Protein AF-A0A7J3J473-F1 (afdb_monomer)

Mean predicted aligned error: 2.6 Å

Secondary structure (DSSP, 8-state):
-HHHHHHHHHHHHHHHHHHHHHHHHHHS---HHHHHHHHHHHHHHHHHHHHHH-GGGHHHHHHHHHHHHHHHHHHHHTTSS-TTHHHH-

Nearest PDB structures (foldseek):
  5d56-assembly2_F  TM=5.146E-01  e=7.497E+00  Escherichia coli K-12
  4brb-assembly2_F  TM=5.093E-01  e=8.915E+00  Escherichia coli K-12

Sequence (89 aa):
MQLLIEAAKTFVSLLFLLYASWSDYKTREVSNNVWVLFAPPAFALTFVELFLFDFSALPLFGLCFGLTAAFAIILFYAGGFGGADAKAL

Solvent-accessible surface area (backbone atoms only — not comparable to full-atom values): 4983 Å² total; per-residue (Å²): 110,67,68,58,52,52,50,47,48,54,50,54,52,49,54,54,49,52,49,41,53,50,36,30,73,74,70,74,48,59,65,69,65,58,53,66,65,47,48,59,61,53,50,51,53,50,48,54,45,28,73,75,74,38,58,85,47,49,65,57,51,53,52,53,51,51,52,43,52,52,49,24,51,50,34,35,76,71,67,76,35,53,84,55,58,34,68,73,97

pLDDT: mean 96.5, std 2.21, range [83.19, 98.5]

Foldseek 3Di:
DLVVLVVVLVVLLVVLVVVQVVCCVPVVDGDPVSLVVSVVSNVVSVVVNCVPPNVVCVVVVVVVVVVLLVVLVCCPVVVNDDPSRSSSD

Structure (mmCIF, N/CA/C/O backbone):
data_AF-A0A7J3J473-F1
#
_entry.id   AF-A0A7J3J473-F1
#
loop_
_atom_site.group_PDB
_atom_site.id
_atom_site.type_symbol
_atom_site.label_atom_id
_atom_site.label_alt_id
_atom_site.label_comp_id
_atom_site.label_asym_id
_atom_site.label_entity_id
_atom_site.label_seq_id
_atom_site.pdbx_PDB_ins_code
_atom_site.Cartn_x
_atom_site.Cartn_y
_atom_site.Cartn_z
_atom_site.occupancy
_atom_site.B_iso_or_equiv
_atom_site.auth_seq_id
_atom_site.auth_comp_id
_atom_site.auth_asym_id
_atom_site.auth_atom_id
_atom_site.pdbx_PDB_model_num
ATOM 1 N N . MET A 1 1 ? 3.404 2.839 -21.815 1.00 83.19 1 MET A N 1
ATOM 2 C CA . MET A 1 1 ? 3.126 1.601 -21.054 1.00 83.19 1 MET A CA 1
ATOM 3 C C . MET A 1 1 ? 3.305 1.835 -19.560 1.00 83.19 1 MET A C 1
ATOM 5 O O . MET A 1 1 ? 2.339 1.651 -18.841 1.00 83.19 1 MET A O 1
ATOM 9 N N . GLN A 1 2 ? 4.462 2.337 -19.114 1.00 91.56 2 GLN A N 1
ATOM 10 C CA . GLN A 1 2 ? 4.714 2.696 -17.709 1.00 91.56 2 GLN A CA 1
ATOM 11 C C . GLN A 1 2 ? 3.634 3.611 -17.094 1.00 91.56 2 GLN A C 1
ATOM 13 O O . GLN A 1 2 ? 2.998 3.216 -16.126 1.00 91.56 2 GLN A O 1
ATOM 18 N N . LEU A 1 3 ? 3.300 4.737 -17.745 1.00 95.56 3 LEU A N 1
ATOM 19 C CA . LEU A 1 3 ? 2.226 5.647 -17.298 1.00 95.56 3 LEU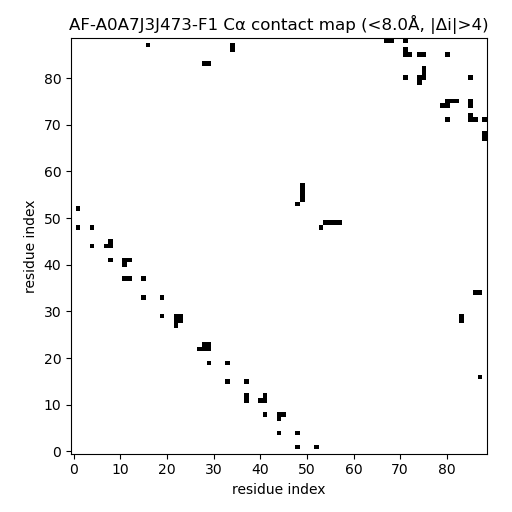 A CA 1
ATOM 20 C C . LEU A 1 3 ? 0.870 4.950 -17.073 1.00 95.56 3 LEU A C 1
ATOM 22 O O . LEU A 1 3 ? 0.109 5.330 -16.191 1.00 95.56 3 LEU A O 1
ATOM 26 N N . LEU A 1 4 ? 0.543 3.938 -17.881 1.00 97.06 4 LEU A N 1
ATOM 27 C CA . LEU A 1 4 ? -0.730 3.225 -17.762 1.00 97.06 4 LEU A CA 1
ATOM 28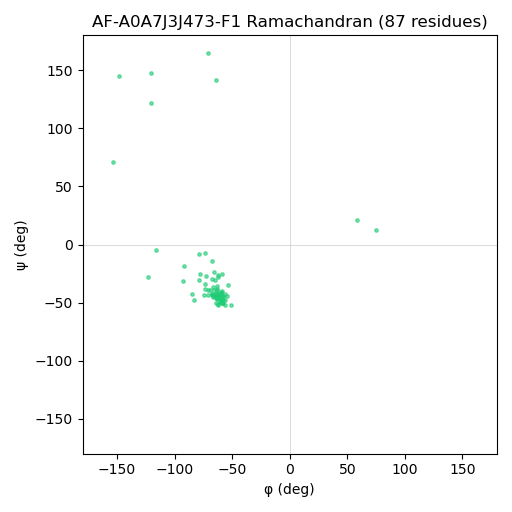 C C . LEU A 1 4 ? -0.741 2.310 -16.530 1.00 97.06 4 LEU A C 1
ATOM 30 O O . LEU A 1 4 ? -1.776 2.178 -15.885 1.00 97.06 4 LEU A O 1
ATOM 34 N N . ILE A 1 5 ? 0.407 1.724 -16.179 1.00 96.38 5 ILE A N 1
ATOM 35 C CA . ILE A 1 5 ? 0.570 0.929 -14.956 1.00 96.38 5 ILE A CA 1
ATOM 36 C C . ILE A 1 5 ? 0.535 1.840 -13.728 1.00 96.38 5 ILE A C 1
ATOM 38 O O . ILE A 1 5 ? -0.178 1.533 -12.777 1.00 96.38 5 ILE A O 1
ATOM 42 N N . GLU A 1 6 ? 1.218 2.986 -13.770 1.00 95.94 6 GLU A N 1
ATOM 43 C CA . GLU A 1 6 ? 1.157 3.997 -12.707 1.00 95.94 6 GLU A CA 1
ATOM 44 C C . GLU A 1 6 ? -0.284 4.472 -12.477 1.00 95.94 6 GLU A C 1
ATOM 46 O O . GLU A 1 6 ? -0.788 4.407 -11.355 1.00 95.94 6 GLU A O 1
ATOM 51 N N . ALA A 1 7 ? -0.993 4.848 -13.547 1.00 97.88 7 ALA A N 1
ATOM 52 C CA . ALA A 1 7 ? -2.395 5.247 -13.469 1.00 97.88 7 ALA A CA 1
ATOM 53 C C . ALA A 1 7 ? -3.286 4.125 -12.912 1.00 97.88 7 ALA A C 1
ATOM 55 O O . ALA A 1 7 ? -4.162 4.392 -12.090 1.00 97.88 7 ALA A O 1
ATOM 56 N N . ALA A 1 8 ? -3.052 2.870 -13.311 1.00 97.94 8 ALA A N 1
ATOM 57 C CA . ALA A 1 8 ? -3.784 1.720 -12.788 1.00 97.94 8 ALA A CA 1
ATOM 58 C C . ALA A 1 8 ? -3.533 1.515 -11.286 1.00 97.94 8 ALA A C 1
ATOM 60 O O . ALA A 1 8 ? -4.489 1.311 -10.541 1.00 97.94 8 ALA A O 1
ATOM 61 N N . LYS A 1 9 ? -2.281 1.629 -10.820 1.00 97.19 9 LYS A N 1
ATOM 62 C CA . LYS A 1 9 ? -1.934 1.558 -9.390 1.00 97.19 9 LYS A CA 1
ATOM 63 C C . LYS A 1 9 ? -2.656 2.644 -8.603 1.00 97.19 9 LYS A C 1
ATOM 65 O O . LYS A 1 9 ? -3.328 2.338 -7.623 1.00 97.19 9 LYS A O 1
ATOM 70 N N . THR A 1 10 ? -2.570 3.896 -9.056 1.00 97.62 10 THR A N 1
ATOM 71 C CA . THR A 1 10 ? -3.245 5.025 -8.405 1.00 97.62 10 THR A CA 1
ATOM 72 C C . THR A 1 10 ? -4.756 4.825 -8.371 1.00 97.62 10 THR A C 1
ATOM 74 O O . THR A 1 10 ? -5.375 5.031 -7.332 1.00 97.62 10 THR A O 1
ATOM 77 N N . PHE A 1 11 ? -5.355 4.382 -9.477 1.00 98.19 11 PHE A N 1
ATOM 78 C CA . PHE A 1 11 ? -6.792 4.147 -9.562 1.00 98.19 11 PHE A CA 1
ATOM 79 C C . PHE A 1 11 ? -7.257 3.028 -8.623 1.00 98.19 11 PHE A C 1
ATOM 81 O O . PHE A 1 11 ? -8.222 3.216 -7.884 1.00 98.19 11 PHE A O 1
ATOM 88 N N . VAL A 1 12 ? -6.552 1.891 -8.599 1.00 98.00 12 VAL A N 1
ATOM 89 C CA . VAL A 1 12 ? -6.860 0.777 -7.690 1.00 98.00 12 VAL A CA 1
ATOM 90 C C . VAL A 1 12 ? -6.739 1.236 -6.238 1.00 98.00 12 VAL A C 1
ATOM 92 O O . VAL A 1 12 ? -7.686 1.059 -5.476 1.00 98.00 12 VAL A O 1
ATOM 95 N N . SER A 1 13 ? -5.644 1.898 -5.858 1.00 97.88 13 SER A N 1
ATOM 96 C CA . SER A 1 13 ? -5.481 2.429 -4.498 1.00 97.88 13 SER A CA 1
ATOM 97 C C . SER A 1 13 ? -6.594 3.407 -4.122 1.00 97.88 13 SER A C 1
ATOM 99 O O . SER A 1 13 ? -7.170 3.288 -3.045 1.00 97.88 13 SER A O 1
ATOM 101 N N . LEU A 1 14 ? -6.963 4.330 -5.016 1.00 98.25 14 LEU A N 1
ATOM 102 C CA . LEU A 1 14 ? -8.051 5.279 -4.771 1.00 98.25 14 LEU A CA 1
ATOM 103 C C . LEU A 1 14 ? -9.395 4.582 -4.548 1.00 98.25 14 LEU A C 1
ATOM 105 O O . LEU A 1 14 ? -10.117 4.965 -3.634 1.00 98.25 14 LEU A O 1
ATOM 109 N N . LEU A 1 15 ? -9.733 3.557 -5.333 1.00 98.12 15 LEU A N 1
ATOM 110 C CA . LEU A 1 15 ? -10.984 2.814 -5.152 1.00 98.12 15 LEU A CA 1
ATOM 111 C C . LEU A 1 15 ? -11.072 2.170 -3.765 1.00 98.12 15 LEU A C 1
ATOM 113 O O . LEU A 1 15 ? -12.086 2.318 -3.080 1.00 98.12 15 LEU A O 1
ATOM 117 N N . PHE A 1 16 ? -10.013 1.478 -3.341 1.00 98.06 16 PHE A N 1
ATOM 118 C CA . PHE A 1 16 ? -9.990 0.808 -2.042 1.00 98.06 16 PHE A CA 1
ATOM 119 C C . PHE A 1 16 ? -9.956 1.805 -0.881 1.00 98.06 16 PHE A C 1
ATOM 121 O O . PHE A 1 16 ? -10.667 1.599 0.100 1.00 98.06 16 PHE A O 1
ATOM 128 N N . LEU A 1 17 ? -9.210 2.908 -1.003 1.00 97.69 17 LEU A N 1
ATOM 129 C CA . LEU A 1 17 ? -9.171 3.955 0.019 1.00 97.69 17 LEU A CA 1
ATOM 130 C C . LEU A 1 17 ? -10.507 4.695 0.132 1.00 97.69 17 LEU A C 1
ATOM 132 O O . LEU A 1 17 ? -10.989 4.887 1.241 1.00 97.69 17 LEU A O 1
ATOM 136 N N . LEU A 1 18 ? -11.158 5.040 -0.984 1.00 98.25 18 LEU A N 1
ATOM 137 C CA . LEU A 1 18 ? -12.490 5.656 -0.962 1.00 98.25 18 LEU A CA 1
ATOM 138 C C . LEU A 1 18 ? -13.521 4.730 -0.313 1.00 98.25 18 LEU A C 1
ATOM 140 O O . LEU A 1 18 ? -14.317 5.181 0.512 1.00 98.25 18 LEU A O 1
ATOM 144 N N . TYR A 1 19 ? -13.492 3.438 -0.651 1.00 98.12 19 TYR A N 1
ATOM 145 C CA . TYR A 1 19 ? -14.360 2.452 -0.014 1.00 98.12 19 TYR A CA 1
ATOM 146 C C . TYR A 1 19 ? -14.067 2.324 1.486 1.00 98.12 19 TYR A C 1
ATOM 148 O O . TYR A 1 19 ? -14.999 2.332 2.287 1.00 98.12 19 TYR A O 1
ATOM 156 N N . ALA A 1 20 ? -12.793 2.237 1.878 1.00 97.44 20 ALA A N 1
ATOM 157 C CA . ALA A 1 20 ? -12.388 2.150 3.277 1.00 97.44 20 ALA A CA 1
ATOM 158 C C . ALA A 1 20 ? -12.833 3.389 4.066 1.00 97.44 20 ALA A C 1
ATOM 160 O O . ALA A 1 20 ? -13.445 3.239 5.117 1.00 97.44 20 ALA A O 1
ATOM 161 N N . SER A 1 21 ? -12.622 4.597 3.534 1.00 96.94 21 SER A N 1
ATOM 162 C CA . SER A 1 21 ? -13.081 5.843 4.156 1.00 96.94 21 SER A CA 1
ATOM 163 C C . SER A 1 21 ? -14.603 5.919 4.255 1.00 96.94 21 SER A C 1
ATOM 165 O O . SER A 1 21 ? -15.132 6.379 5.263 1.00 96.94 21 SER A O 1
ATOM 167 N N . TRP A 1 22 ? -15.330 5.459 3.234 1.00 98.06 22 TRP A N 1
ATOM 168 C CA . TRP A 1 22 ? -16.791 5.413 3.277 1.00 98.06 22 TRP A CA 1
ATOM 169 C C . TRP A 1 22 ? -17.311 4.400 4.307 1.00 98.06 22 TRP A C 1
ATOM 171 O O . TRP A 1 22 ? -18.227 4.721 5.068 1.00 98.06 22 TRP A O 1
ATOM 181 N N . SER A 1 23 ? -16.713 3.205 4.359 1.00 97.06 23 SER A N 1
ATOM 182 C CA . SER A 1 23 ? -17.006 2.177 5.366 1.00 97.06 23 SER A CA 1
ATOM 183 C C . SER A 1 23 ? -16.745 2.722 6.765 1.00 97.06 23 SER A C 1
ATOM 185 O O . SER A 1 23 ? -17.637 2.688 7.605 1.00 97.06 23 SER A O 1
ATOM 187 N N . ASP A 1 24 ? -15.575 3.318 6.996 1.00 96.31 24 ASP A N 1
ATOM 188 C CA . ASP A 1 24 ? -15.228 3.916 8.282 1.00 96.31 24 ASP A CA 1
ATOM 189 C C . ASP A 1 24 ? -16.202 5.037 8.673 1.00 96.31 24 ASP A C 1
ATOM 191 O O . ASP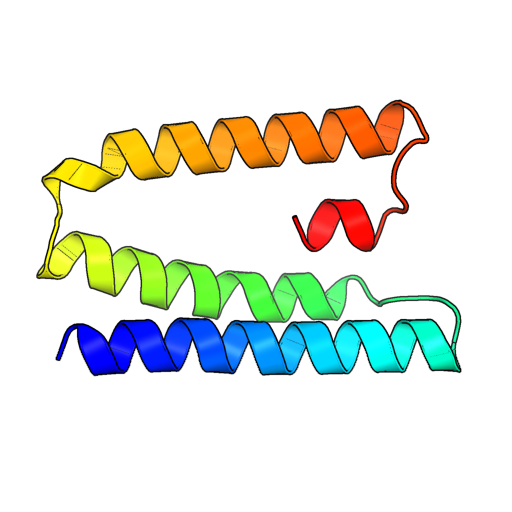 A 1 24 ? -16.753 5.037 9.770 1.00 96.31 24 ASP A O 1
ATOM 195 N N . TYR A 1 25 ? -16.546 5.935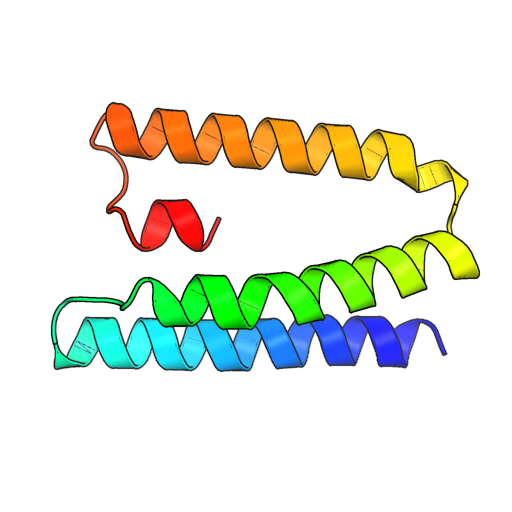 7.748 1.00 96.25 25 TYR A N 1
ATOM 196 C CA . TYR A 1 25 ? -17.538 6.978 8.009 1.00 96.25 25 TYR A CA 1
ATOM 197 C C . TYR A 1 25 ? -18.909 6.404 8.406 1.00 96.25 25 TYR A C 1
ATOM 199 O O . TYR A 1 25 ? -19.576 6.941 9.297 1.00 96.25 25 TYR A O 1
ATOM 207 N N . LYS A 1 26 ? -19.345 5.316 7.755 1.00 96.69 26 LYS A N 1
ATOM 208 C CA . LYS A 1 26 ? -20.688 4.752 7.932 1.00 96.69 26 LYS A CA 1
ATOM 209 C C . LYS A 1 26 ? -20.806 3.803 9.124 1.00 96.69 26 LYS A C 1
ATOM 211 O O . LYS A 1 26 ? -21.821 3.856 9.818 1.00 96.69 26 LYS A O 1
ATOM 216 N N . THR A 1 27 ? -19.824 2.930 9.331 1.00 95.75 27 THR A N 1
ATOM 217 C CA . THR A 1 27 ? -19.856 1.848 10.330 1.00 95.75 27 THR A CA 1
ATOM 218 C C . THR A 1 27 ? -18.804 2.000 11.422 1.00 95.75 27 THR A C 1
ATOM 220 O O . THR A 1 27 ? -18.835 1.219 12.365 1.00 95.75 27 THR A O 1
ATOM 223 N N . ARG A 1 28 ? -17.909 2.999 11.331 1.00 93.81 28 ARG A N 1
ATOM 224 C CA . ARG A 1 28 ? -16.744 3.193 12.223 1.00 93.81 28 ARG A CA 1
ATOM 225 C C . ARG A 1 28 ? -15.783 2.006 12.247 1.00 9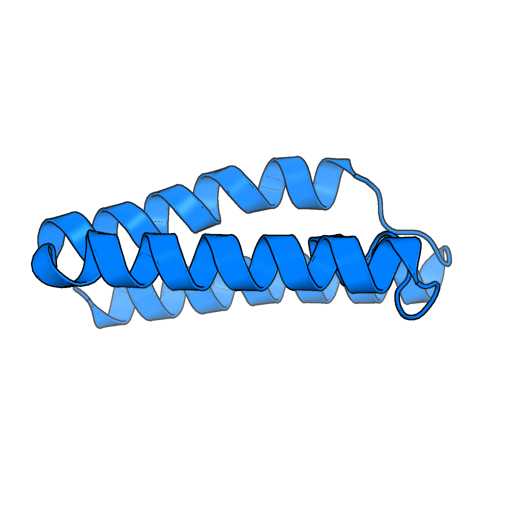3.81 28 ARG A C 1
ATOM 227 O O . ARG A 1 28 ? -15.036 1.830 13.204 1.00 93.81 28 ARG A O 1
ATOM 234 N N . GLU A 1 29 ? -15.831 1.182 11.203 1.00 93.06 29 GLU A N 1
ATOM 235 C CA . GLU A 1 29 ? -15.026 -0.025 11.063 1.00 93.06 29 GLU A CA 1
ATOM 236 C C . GLU A 1 29 ? -14.709 -0.281 9.585 1.00 93.06 29 GLU A C 1
ATOM 238 O O . GLU A 1 29 ? -15.542 -0.059 8.700 1.00 93.06 29 GLU A O 1
ATOM 243 N N . VAL A 1 30 ? -13.516 -0.817 9.319 1.00 96.94 30 VAL A N 1
ATOM 244 C CA . VAL A 1 30 ? -13.095 -1.275 7.989 1.00 96.94 30 VAL A CA 1
ATOM 245 C C . VAL A 1 30 ? -12.749 -2.758 8.065 1.00 96.94 30 VAL A C 1
ATOM 247 O O . VAL A 1 30 ? -11.869 -3.169 8.821 1.00 96.94 30 VAL A O 1
ATOM 250 N N . SER A 1 31 ? -13.435 -3.576 7.263 1.00 96.62 31 SER A N 1
ATOM 251 C CA . SER A 1 31 ? -13.217 -5.026 7.237 1.00 96.62 31 SER A CA 1
ATOM 252 C C . SER A 1 31 ? -11.809 -5.389 6.758 1.00 96.62 31 SER A C 1
ATOM 254 O O . SER A 1 31 ? -11.311 -4.839 5.775 1.00 96.62 31 SER A O 1
ATOM 256 N N . ASN A 1 32 ? -11.204 -6.410 7.375 1.00 96.81 32 ASN A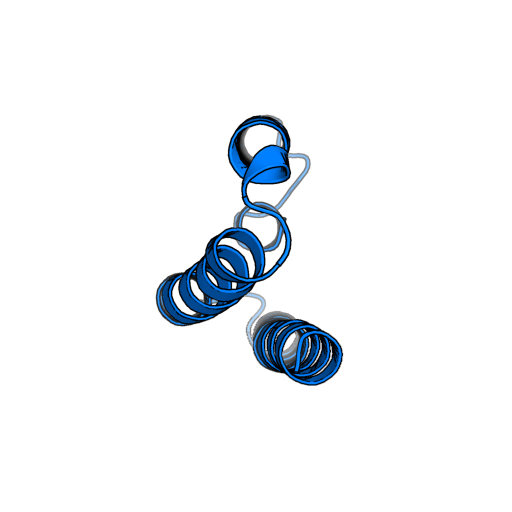 N 1
ATOM 257 C CA . ASN A 1 32 ? -9.918 -6.954 6.930 1.00 96.81 32 ASN A CA 1
ATOM 258 C C . ASN A 1 32 ? -9.944 -7.470 5.485 1.00 96.81 32 ASN A C 1
ATOM 260 O O . ASN A 1 32 ? -8.914 -7.463 4.814 1.00 96.81 32 ASN A O 1
ATOM 264 N N . ASN A 1 33 ? -11.121 -7.859 4.990 1.00 97.12 33 ASN A N 1
ATOM 265 C CA . ASN A 1 33 ? -11.286 -8.334 3.621 1.00 97.12 33 ASN A CA 1
ATOM 266 C C . ASN A 1 33 ? -10.934 -7.257 2.586 1.00 97.12 33 ASN A C 1
ATOM 268 O O . ASN A 1 33 ? -10.473 -7.603 1.504 1.00 97.12 33 ASN A O 1
ATOM 272 N N . VAL A 1 34 ? -11.089 -5.969 2.918 1.00 97.44 34 VAL A N 1
ATOM 273 C CA . VAL A 1 34 ? -10.703 -4.852 2.037 1.00 97.44 34 VAL A CA 1
ATOM 274 C C . VAL A 1 34 ? -9.212 -4.922 1.722 1.00 97.44 34 VAL A C 1
ATOM 276 O O . VAL A 1 34 ? -8.824 -4.908 0.558 1.00 97.44 34 VAL A O 1
ATOM 279 N N . TRP A 1 35 ? -8.383 -5.090 2.751 1.00 97.06 35 TRP A N 1
ATOM 280 C CA . TRP A 1 35 ? -6.926 -5.150 2.624 1.00 97.06 35 TRP A CA 1
ATOM 281 C C . TRP A 1 35 ? -6.457 -6.444 1.955 1.00 97.06 35 TRP A C 1
ATOM 283 O O . TRP A 1 35 ? -5.566 -6.413 1.110 1.00 97.06 35 TRP A O 1
ATOM 293 N N . VAL A 1 36 ? -7.099 -7.575 2.275 1.00 97.25 36 VAL A N 1
ATOM 294 C CA . VAL A 1 36 ? -6.805 -8.874 1.643 1.00 97.25 36 VAL A CA 1
ATOM 295 C C . VAL A 1 36 ? -7.115 -8.849 0.144 1.00 97.25 36 VAL A C 1
ATOM 297 O O . VAL A 1 36 ? -6.380 -9.448 -0.635 1.00 97.25 36 VAL A O 1
ATOM 300 N N . LEU A 1 37 ? -8.169 -8.143 -0.273 1.00 97.50 37 LEU A N 1
ATOM 301 C CA . LEU A 1 37 ? -8.516 -7.974 -1.687 1.00 97.50 37 LEU A CA 1
ATOM 302 C C . LEU A 1 37 ? -7.654 -6.913 -2.386 1.00 97.50 37 LEU A C 1
ATOM 304 O O . LEU A 1 37 ? -7.388 -7.044 -3.578 1.00 97.50 37 LEU A O 1
ATOM 308 N N . PHE A 1 38 ? -7.205 -5.886 -1.661 1.00 97.44 38 PHE A N 1
ATOM 309 C CA . PHE A 1 38 ? -6.367 -4.808 -2.191 1.00 97.44 38 PHE A CA 1
ATOM 310 C C . PHE A 1 38 ? -4.915 -5.234 -2.444 1.00 97.44 38 PHE A C 1
ATOM 312 O O . PHE A 1 38 ? -4.339 -4.887 -3.476 1.00 97.44 38 PHE A O 1
ATOM 319 N N . ALA A 1 39 ? -4.315 -5.984 -1.517 1.00 96.12 39 ALA A N 1
ATOM 320 C CA . ALA A 1 39 ? -2.891 -6.301 -1.568 1.00 96.12 39 ALA A CA 1
ATOM 321 C C . ALA A 1 39 ? -2.472 -7.039 -2.861 1.00 96.12 39 ALA A C 1
ATOM 323 O O . ALA A 1 39 ? -1.528 -6.576 -3.506 1.00 96.12 39 ALA A O 1
ATOM 324 N N . PRO A 1 40 ? -3.147 -8.118 -3.316 1.00 97.62 40 PRO A N 1
ATOM 325 C CA . PRO A 1 40 ? -2.735 -8.841 -4.520 1.00 97.62 40 PRO A CA 1
ATOM 326 C C . PRO A 1 40 ? -2.625 -7.974 -5.790 1.00 97.62 40 PRO A C 1
ATOM 328 O O . PRO A 1 40 ? -1.557 -8.002 -6.407 1.00 97.62 40 PRO A O 1
ATOM 331 N N . PRO A 1 41 ? -3.639 -7.179 -6.201 1.00 97.56 41 PRO A N 1
ATOM 332 C CA . PRO A 1 41 ? -3.508 -6.332 -7.385 1.00 97.56 41 PRO A CA 1
ATOM 333 C C . PRO A 1 41 ? -2.477 -5.210 -7.204 1.00 97.56 41 PRO A C 1
ATOM 335 O O . PRO A 1 41 ? -1.749 -4.915 -8.151 1.00 97.56 41 PRO A O 1
AT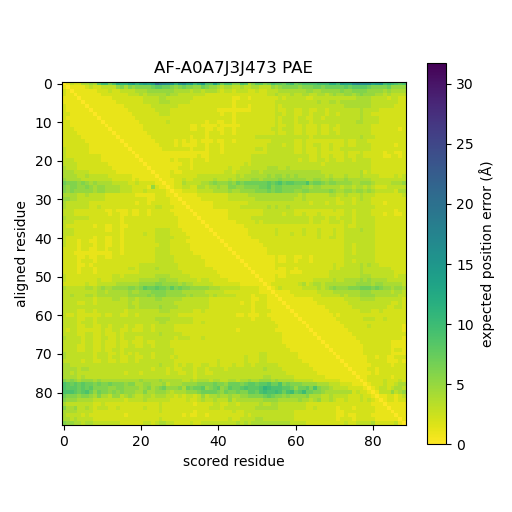OM 338 N N . ALA A 1 42 ? -2.356 -4.618 -6.009 1.00 96.75 42 ALA A N 1
ATOM 339 C CA . ALA A 1 42 ? -1.357 -3.581 -5.744 1.00 96.75 42 ALA A CA 1
ATOM 340 C C . ALA A 1 42 ? 0.081 -4.114 -5.894 1.00 96.75 42 ALA A C 1
ATOM 342 O O . ALA A 1 42 ? 0.910 -3.496 -6.573 1.00 96.75 42 ALA A O 1
ATOM 343 N N . PHE A 1 43 ? 0.368 -5.292 -5.328 1.00 97.19 43 PHE A N 1
ATOM 344 C CA . PHE A 1 43 ? 1.665 -5.951 -5.486 1.00 97.19 43 PHE A CA 1
ATOM 345 C C . PHE A 1 43 ? 1.908 -6.400 -6.921 1.00 97.19 43 PHE A C 1
ATOM 347 O O . PHE A 1 43 ? 2.987 -6.148 -7.447 1.00 97.19 43 PHE A O 1
ATOM 354 N N . ALA A 1 44 ? 0.923 -7.023 -7.572 1.00 98.00 44 ALA A N 1
ATOM 355 C CA . ALA A 1 44 ? 1.071 -7.489 -8.947 1.00 98.00 44 ALA A CA 1
ATOM 356 C C . ALA A 1 44 ? 1.440 -6.337 -9.891 1.00 98.00 44 ALA A C 1
ATOM 358 O O . ALA A 1 44 ? 2.412 -6.448 -10.632 1.00 98.00 44 ALA A O 1
ATOM 359 N N . LEU A 1 45 ? 0.729 -5.206 -9.818 1.00 97.81 45 LEU A N 1
ATOM 360 C CA . LEU A 1 45 ? 1.032 -4.032 -10.639 1.00 97.81 45 LEU A CA 1
ATOM 361 C C . LEU A 1 45 ? 2.411 -3.440 -10.321 1.00 97.81 45 LEU A C 1
ATOM 363 O O . LEU A 1 45 ? 3.153 -3.104 -11.239 1.00 97.81 45 LEU A O 1
ATOM 367 N N . THR A 1 46 ? 2.774 -3.353 -9.038 1.00 97.31 46 THR A N 1
ATOM 368 C CA . THR A 1 46 ? 4.082 -2.826 -8.618 1.00 97.31 46 THR A CA 1
ATOM 369 C C . THR A 1 46 ? 5.230 -3.710 -9.098 1.00 97.31 46 THR A C 1
ATOM 371 O O . THR A 1 46 ? 6.217 -3.210 -9.627 1.00 97.31 46 THR A O 1
ATOM 374 N N . PHE A 1 47 ? 5.100 -5.030 -8.975 1.00 97.69 47 PHE A N 1
ATOM 375 C CA . PHE A 1 47 ? 6.112 -5.954 -9.468 1.00 97.69 47 PHE A CA 1
ATOM 376 C C . PHE A 1 47 ? 6.200 -5.938 -10.990 1.00 97.69 47 PHE A C 1
ATOM 378 O O . PHE A 1 47 ? 7.304 -5.890 -11.519 1.00 97.69 47 PHE A O 1
ATOM 385 N N . VAL A 1 48 ? 5.069 -5.920 -11.703 1.00 97.62 48 VAL A N 1
ATOM 386 C CA . VAL A 1 48 ? 5.063 -5.790 -13.170 1.00 97.62 48 VAL A CA 1
ATOM 387 C C . VAL A 1 48 ? 5.804 -4.527 -13.609 1.00 97.62 48 VAL A C 1
ATOM 389 O O . VAL A 1 48 ? 6.598 -4.587 -14.542 1.00 97.62 48 VAL A O 1
ATOM 392 N N . GLU A 1 49 ? 5.599 -3.402 -12.924 1.00 96.69 49 GLU A N 1
ATOM 393 C CA . GLU A 1 49 ? 6.329 -2.165 -13.199 1.00 96.69 49 GLU A CA 1
ATOM 394 C C . GLU A 1 49 ? 7.840 -2.320 -12.974 1.00 96.69 49 GLU A C 1
ATOM 396 O O . GLU A 1 49 ? 8.627 -2.036 -13.876 1.00 96.69 49 GLU A O 1
ATOM 401 N N . LEU A 1 50 ? 8.249 -2.835 -11.810 1.00 97.19 50 LEU A N 1
ATOM 402 C CA . LEU A 1 50 ? 9.662 -3.006 -11.462 1.00 97.19 50 LEU A CA 1
ATOM 403 C C . LEU A 1 50 ? 10.367 -3.989 -12.405 1.00 97.19 50 LEU A C 1
ATOM 405 O O . LEU A 1 50 ? 11.432 -3.682 -12.926 1.00 97.19 50 LEU A O 1
ATOM 409 N N . PHE A 1 51 ? 9.777 -5.150 -12.694 1.00 97.25 51 PHE A N 1
ATOM 410 C CA . PHE A 1 51 ? 10.410 -6.146 -13.565 1.00 97.25 51 PHE A CA 1
ATOM 411 C C . PHE A 1 51 ? 10.528 -5.687 -15.025 1.00 97.25 51 PHE A C 1
ATOM 413 O O . PHE A 1 51 ? 11.450 -6.121 -15.712 1.00 97.25 51 PHE A O 1
ATOM 420 N N . LEU A 1 52 ? 9.615 -4.836 -15.510 1.00 96.44 52 LEU A N 1
ATOM 421 C CA . LEU A 1 52 ? 9.618 -4.379 -16.903 1.00 96.44 52 LEU A CA 1
ATOM 422 C C . LEU A 1 52 ? 10.382 -3.069 -17.125 1.00 96.44 52 LEU A C 1
ATOM 424 O O . LEU A 1 52 ? 10.920 -2.883 -18.216 1.00 96.44 52 LEU A O 1
ATOM 428 N N . PHE A 1 53 ? 10.406 -2.163 -16.142 1.00 96.00 53 PHE A N 1
ATOM 429 C CA . PHE A 1 53 ? 10.905 -0.794 -16.331 1.00 96.00 53 PHE A CA 1
ATOM 430 C C . PHE A 1 53 ? 12.050 -0.400 -15.392 1.00 96.00 53 PHE A C 1
ATOM 432 O O . PHE A 1 53 ? 12.871 0.419 -15.797 1.00 96.00 53 PHE A O 1
ATOM 439 N N . ASP A 1 54 ? 12.155 -0.972 -14.186 1.00 94.81 54 ASP A N 1
ATOM 440 C CA . ASP A 1 54 ? 13.216 -0.613 -13.230 1.00 94.81 54 ASP A CA 1
ATOM 441 C C . ASP A 1 54 ? 13.557 -1.752 -12.256 1.00 94.81 54 ASP A C 1
ATOM 443 O O . ASP A 1 54 ? 13.267 -1.725 -11.056 1.00 94.81 54 ASP A O 1
ATOM 447 N N . PHE A 1 55 ? 14.197 -2.794 -12.787 1.00 96.69 55 PHE A N 1
ATOM 448 C CA . PHE A 1 55 ? 14.561 -3.966 -11.991 1.00 96.69 55 PHE A CA 1
ATOM 449 C C . PHE A 1 55 ? 15.589 -3.625 -10.901 1.00 96.69 55 PHE A C 1
ATOM 451 O O . PHE A 1 55 ? 15.586 -4.219 -9.821 1.00 96.69 55 PHE A O 1
ATOM 458 N N . SER A 1 56 ? 16.454 -2.640 -11.159 1.00 97.44 56 SER A N 1
ATOM 459 C CA . SER A 1 56 ? 17.445 -2.147 -10.200 1.00 97.44 56 SER A CA 1
ATOM 460 C C . SER A 1 56 ? 16.828 -1.543 -8.941 1.00 97.44 56 SER A C 1
ATOM 462 O O . SER A 1 56 ? 17.470 -1.576 -7.893 1.00 97.44 56 SER A O 1
ATOM 464 N N . ALA A 1 57 ? 15.595 -1.032 -9.009 1.00 97.12 57 ALA A N 1
ATOM 465 C CA . ALA A 1 57 ? 14.893 -0.478 -7.856 1.00 97.12 57 ALA A CA 1
ATOM 466 C C . ALA A 1 57 ? 14.275 -1.539 -6.929 1.00 97.12 57 ALA A C 1
ATOM 468 O O . ALA A 1 57 ? 13.842 -1.194 -5.829 1.00 97.12 57 ALA A O 1
ATOM 469 N N . LEU A 1 58 ? 14.261 -2.827 -7.302 1.00 97.19 58 LEU A N 1
ATOM 470 C CA . LEU A 1 58 ? 13.655 -3.897 -6.496 1.00 97.19 58 LEU A CA 1
ATOM 471 C C . LEU A 1 58 ? 14.188 -3.960 -5.042 1.00 97.19 58 LEU A C 1
ATOM 473 O O . LEU A 1 58 ? 13.370 -4.063 -4.123 1.00 97.19 58 LEU A O 1
ATOM 477 N N . PRO A 1 59 ? 15.511 -3.849 -4.774 1.00 97.88 59 PRO A N 1
ATOM 478 C CA . PRO A 1 59 ? 16.028 -3.835 -3.405 1.00 97.88 59 PRO A CA 1
ATOM 479 C C . PRO A 1 59 ? 15.585 -2.595 -2.619 1.00 97.88 59 PRO A C 1
ATOM 481 O O . PRO A 1 59 ? 15.253 -2.702 -1.439 1.00 97.88 59 PRO A O 1
ATOM 484 N N . LEU A 1 60 ? 15.545 -1.428 -3.273 1.00 97.94 60 LEU A N 1
ATOM 485 C CA . LEU A 1 60 ? 15.095 -0.181 -2.654 1.00 97.94 60 LEU A CA 1
ATOM 486 C C . LEU A 1 60 ? 13.604 -0.253 -2.310 1.00 97.94 60 LEU A C 1
ATOM 488 O O . LEU A 1 60 ? 13.220 0.101 -1.199 1.00 97.94 60 LEU A O 1
ATOM 492 N N . PHE A 1 61 ? 12.782 -0.781 -3.219 1.00 97.69 61 PHE A N 1
ATOM 493 C CA . PHE A 1 61 ? 11.369 -1.042 -2.965 1.00 97.69 61 PHE A CA 1
ATOM 494 C C . PHE A 1 61 ? 11.180 -1.956 -1.750 1.00 97.69 61 PHE A C 1
ATOM 496 O O . PHE A 1 61 ? 10.397 -1.627 -0.863 1.00 97.69 61 PHE A O 1
ATOM 503 N N . GLY A 1 62 ? 11.926 -3.064 -1.671 1.00 97.94 62 GLY A N 1
ATOM 504 C CA . GLY A 1 62 ? 11.862 -3.984 -0.533 1.00 97.94 62 GLY A CA 1
ATOM 505 C C . GLY A 1 62 ? 12.225 -3.317 0.796 1.00 97.94 62 GLY A C 1
ATOM 506 O O . GLY A 1 62 ? 11.535 -3.523 1.794 1.00 97.94 62 GLY A O 1
ATOM 507 N N . LEU A 1 63 ? 13.260 -2.469 0.804 1.00 98.44 63 LEU A N 1
ATOM 508 C CA . LEU A 1 63 ? 13.645 -1.688 1.979 1.00 98.44 63 LEU A CA 1
ATOM 509 C C . LEU A 1 63 ? 12.545 -0.697 2.384 1.00 98.44 63 LEU A C 1
ATOM 511 O O . LEU A 1 63 ? 12.151 -0.674 3.547 1.00 98.44 63 LEU A O 1
ATOM 515 N N . CYS A 1 64 ? 12.029 0.096 1.440 1.00 98.06 64 CYS A N 1
ATOM 516 C CA . CYS A 1 64 ? 10.961 1.061 1.704 1.00 98.06 64 CYS A CA 1
ATOM 517 C C . CYS A 1 64 ? 9.696 0.369 2.212 1.00 98.06 64 CYS A C 1
ATOM 519 O O . CYS A 1 64 ? 9.154 0.773 3.233 1.00 98.06 64 CYS A O 1
ATOM 521 N N . PHE A 1 65 ? 9.267 -0.709 1.554 1.00 97.69 65 PHE A N 1
ATOM 522 C CA . PHE A 1 65 ? 8.116 -1.498 1.976 1.00 97.69 65 PHE A CA 1
ATOM 523 C C . PHE A 1 65 ? 8.301 -2.055 3.395 1.00 97.69 65 PHE A C 1
ATOM 525 O O . PHE A 1 65 ? 7.414 -1.919 4.234 1.00 97.69 65 PHE A O 1
ATOM 532 N N . GLY A 1 66 ? 9.473 -2.629 3.689 1.00 98.44 66 GLY A N 1
ATOM 533 C CA . GLY A 1 66 ? 9.787 -3.163 5.014 1.00 98.44 66 GLY A CA 1
ATOM 534 C C . GLY A 1 66 ? 9.798 -2.091 6.107 1.00 98.44 66 GLY A C 1
ATOM 535 O O . GLY A 1 66 ? 9.242 -2.309 7.182 1.00 98.44 66 GLY A O 1
ATOM 536 N N . LEU A 1 67 ? 10.384 -0.923 5.830 1.00 98.50 67 LEU A N 1
ATOM 537 C CA . LEU A 1 67 ? 10.401 0.205 6.765 1.00 98.50 67 LEU A CA 1
ATOM 538 C C . LEU A 1 67 ? 8.995 0.762 7.010 1.00 98.50 67 LEU A C 1
ATOM 540 O O . LEU A 1 67 ? 8.635 0.990 8.163 1.00 98.50 67 LEU A O 1
ATOM 544 N N . THR A 1 68 ? 8.191 0.930 5.959 1.00 97.81 68 THR A N 1
ATOM 545 C CA . THR A 1 68 ? 6.796 1.381 6.063 1.00 97.81 68 THR A CA 1
ATOM 546 C C . THR A 1 68 ? 5.957 0.390 6.870 1.00 97.81 68 THR A C 1
ATOM 548 O O . THR A 1 68 ? 5.27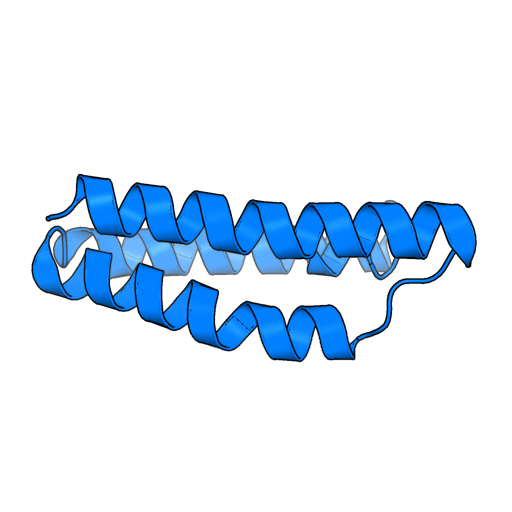0 0.797 7.803 1.00 97.81 68 THR A O 1
ATOM 551 N N . ALA A 1 69 ? 6.089 -0.915 6.611 1.00 97.31 69 ALA A N 1
ATOM 552 C CA . ALA A 1 69 ? 5.395 -1.951 7.375 1.00 97.31 69 ALA A CA 1
ATOM 553 C C . ALA A 1 69 ? 5.819 -1.964 8.854 1.00 97.31 69 ALA A C 1
ATOM 555 O O . ALA A 1 69 ? 4.972 -2.030 9.746 1.00 97.31 69 ALA A O 1
ATOM 556 N N . ALA A 1 70 ? 7.122 -1.858 9.138 1.00 98.12 70 ALA A N 1
ATOM 557 C CA . ALA A 1 70 ? 7.620 -1.765 10.508 1.00 98.12 70 ALA A CA 1
ATOM 558 C C . ALA A 1 70 ? 7.065 -0.522 11.219 1.00 98.12 70 ALA A C 1
ATOM 560 O O . ALA A 1 70 ? 6.616 -0.611 12.361 1.00 98.12 70 ALA A O 1
ATOM 561 N N . PHE A 1 71 ? 7.042 0.621 10.533 1.00 97.56 71 PHE A N 1
ATOM 562 C CA . PHE A 1 71 ? 6.497 1.864 11.064 1.00 97.56 71 PHE A CA 1
ATOM 563 C C . PHE A 1 71 ? 4.991 1.764 11.345 1.00 97.56 71 PHE A C 1
ATOM 565 O O . PHE A 1 71 ? 4.553 2.140 12.431 1.00 97.56 71 PHE A O 1
ATOM 572 N N . ALA A 1 72 ? 4.213 1.181 10.430 1.00 97.00 72 ALA A N 1
ATOM 573 C CA . ALA A 1 72 ? 2.785 0.937 10.614 1.00 97.00 72 ALA A CA 1
ATOM 574 C C . ALA A 1 72 ? 2.497 0.067 11.848 1.00 97.00 72 ALA A C 1
ATOM 576 O O . ALA A 1 72 ? 1.629 0.389 12.661 1.00 97.00 72 ALA A O 1
ATOM 577 N N . ILE A 1 73 ? 3.269 -1.011 12.022 1.00 96.88 73 ILE A N 1
ATOM 578 C CA . ILE A 1 73 ? 3.163 -1.909 13.177 1.00 96.88 73 ILE A CA 1
ATOM 579 C C . ILE A 1 73 ? 3.510 -1.166 14.472 1.00 96.88 73 ILE A C 1
ATOM 581 O O . ILE A 1 73 ? 2.777 -1.277 15.455 1.00 96.88 73 ILE A O 1
ATOM 585 N N . ILE A 1 74 ? 4.595 -0.384 14.480 1.00 97.38 74 ILE A N 1
ATOM 586 C CA . ILE A 1 74 ? 4.988 0.419 15.645 1.00 97.38 74 ILE A CA 1
ATOM 587 C C . ILE A 1 74 ? 3.873 1.399 16.017 1.00 97.38 74 ILE A C 1
ATOM 589 O O . ILE A 1 74 ? 3.499 1.459 17.185 1.00 97.38 74 ILE A O 1
ATOM 593 N N . LEU A 1 75 ? 3.306 2.128 15.051 1.00 96.56 75 LEU A N 1
ATOM 594 C CA . LEU A 1 75 ? 2.220 3.080 15.304 1.00 96.56 75 LEU A CA 1
ATOM 595 C C . LEU A 1 75 ? 0.954 2.406 15.837 1.00 96.56 75 LEU A C 1
ATOM 597 O O . LEU A 1 75 ? 0.307 2.956 16.730 1.00 96.56 75 LEU A O 1
ATOM 601 N N . PHE A 1 76 ? 0.619 1.218 15.329 1.00 96.12 76 PHE A N 1
ATOM 602 C CA . PHE A 1 76 ? -0.505 0.431 15.827 1.00 96.12 76 PHE A CA 1
ATOM 603 C C . PHE A 1 76 ? -0.308 0.034 17.296 1.00 96.12 76 PHE A C 1
ATOM 605 O O . PHE A 1 76 ? -1.164 0.308 18.135 1.00 96.12 76 PHE A O 1
ATOM 612 N N . TYR A 1 77 ? 0.841 -0.559 17.640 1.00 96.56 77 TYR A N 1
ATOM 613 C CA . TYR A 1 77 ? 1.111 -1.005 19.012 1.00 96.56 77 TYR A CA 1
ATOM 614 C C . TYR A 1 77 ? 1.393 0.140 19.990 1.00 96.56 77 TYR A C 1
ATOM 616 O O . TYR A 1 77 ? 1.111 0.006 21.179 1.00 96.56 77 TYR A O 1
ATOM 624 N N . ALA A 1 78 ? 1.904 1.274 19.510 1.00 96.94 78 ALA A N 1
ATOM 625 C CA . ALA A 1 78 ? 2.056 2.487 20.308 1.00 96.94 78 ALA A CA 1
ATOM 626 C C . ALA A 1 78 ? 0.715 3.195 20.587 1.00 96.94 78 ALA A C 1
ATOM 628 O O . ALA A 1 78 ? 0.689 4.166 21.340 1.00 96.94 78 ALA A O 1
ATOM 629 N N . GLY A 1 79 ? -0.390 2.739 19.982 1.00 93.50 79 GLY A N 1
ATOM 630 C CA . GLY A 1 79 ? -1.713 3.352 20.118 1.00 93.50 79 GLY A CA 1
ATOM 631 C C . GLY A 1 79 ? -1.879 4.653 19.330 1.00 93.50 79 GLY A C 1
ATOM 632 O O . GLY A 1 79 ? -2.847 5.376 19.550 1.00 93.50 79 GLY A O 1
ATOM 633 N N . GLY A 1 80 ? -0.946 4.966 18.425 1.00 89.94 80 GLY A N 1
ATOM 634 C CA . GLY A 1 80 ? -1.034 6.138 17.559 1.00 89.94 80 GLY A CA 1
ATOM 635 C C . GLY A 1 80 ? -2.076 5.964 16.458 1.00 89.94 80 GLY A C 1
ATOM 636 O O . GLY A 1 80 ? -2.773 6.922 16.137 1.00 89.94 80 GLY A O 1
ATOM 637 N N . PHE A 1 81 ? -2.189 4.752 15.899 1.00 91.81 81 PHE A N 1
ATOM 638 C CA . PHE A 1 81 ? -3.061 4.423 14.764 1.00 91.81 81 PHE A CA 1
ATOM 639 C C . PHE A 1 81 ? -4.081 3.336 15.106 1.00 91.81 81 PHE A C 1
ATOM 641 O O . PHE A 1 81 ? -3.789 2.395 15.848 1.00 91.81 81 PHE A O 1
ATOM 648 N N . GLY A 1 82 ? -5.262 3.424 14.487 1.00 92.19 82 GLY A N 1
ATOM 649 C CA . GLY A 1 82 ? -6.218 2.328 14.467 1.00 92.19 82 GLY A CA 1
ATOM 650 C C . GLY A 1 82 ? -5.746 1.175 13.576 1.00 92.19 82 GLY A C 1
ATOM 651 O O . GLY A 1 82 ? -4.867 1.312 12.725 1.00 92.19 82 GLY A O 1
ATOM 652 N N . GLY A 1 83 ? -6.372 0.006 13.731 1.00 93.06 83 GLY A N 1
ATOM 653 C CA . GLY A 1 83 ? -6.033 -1.173 12.927 1.00 93.06 83 GLY A CA 1
ATOM 654 C C . GLY A 1 83 ? -6.390 -1.058 11.439 1.00 93.06 83 GLY A C 1
ATOM 655 O O . GLY A 1 83 ? -5.953 -1.905 10.661 1.00 93.06 83 GLY A O 1
ATOM 656 N N . ALA A 1 84 ? -7.210 -0.080 11.043 1.00 94.69 84 ALA A N 1
ATOM 657 C CA . ALA A 1 84 ? -7.477 0.244 9.642 1.00 94.69 84 ALA A CA 1
ATOM 658 C C . ALA A 1 84 ? -6.374 1.153 9.081 1.00 94.69 84 ALA A C 1
ATOM 660 O O . ALA A 1 84 ? -5.792 0.825 8.052 1.00 94.69 84 ALA A O 1
ATOM 661 N N . ASP A 1 85 ? -6.015 2.212 9.811 1.00 94.56 85 ASP A N 1
ATOM 662 C CA . ASP A 1 85 ? -4.964 3.163 9.423 1.00 94.56 85 ASP A CA 1
ATOM 663 C C . ASP A 1 85 ? -3.606 2.478 9.257 1.00 94.56 85 ASP A C 1
ATOM 665 O O . ASP A 1 85 ? -2.897 2.713 8.284 1.00 94.56 85 ASP A O 1
ATOM 669 N N . ALA A 1 86 ? -3.270 1.554 10.162 1.00 95.38 86 ALA A N 1
ATOM 670 C CA . ALA A 1 86 ? -2.034 0.782 10.078 1.00 95.38 86 ALA A CA 1
ATOM 671 C C . ALA A 1 86 ? -1.977 -0.164 8.865 1.00 95.38 86 ALA A C 1
ATOM 673 O O . ALA A 1 86 ? -0.893 -0.547 8.448 1.00 95.38 86 ALA A O 1
ATOM 674 N N . LYS A 1 87 ? -3.118 -0.574 8.300 1.00 95.56 87 LYS A N 1
ATOM 675 C CA . LYS A 1 87 ? -3.158 -1.420 7.091 1.00 95.56 87 LYS A CA 1
ATOM 676 C C . LYS A 1 87 ? -3.241 -0.606 5.802 1.00 95.56 87 LYS A C 1
ATOM 678 O O . LYS A 1 87 ? -2.984 -1.151 4.733 1.00 95.56 87 LYS A O 1
ATOM 683 N N . ALA A 1 88 ? -3.650 0.657 5.907 1.00 95.62 88 ALA A N 1
ATOM 684 C CA . ALA A 1 88 ? -3.696 1.596 4.796 1.00 95.62 88 ALA A CA 1
ATOM 685 C C . ALA A 1 88 ? -2.312 2.160 4.444 1.00 95.62 88 ALA A C 1
ATOM 687 O O . ALA A 1 88 ? -2.117 2.605 3.312 1.00 95.62 88 ALA A O 1
ATOM 688 N N . LEU A 1 89 ? -1.402 2.175 5.424 1.00 92.69 89 LEU A N 1
ATOM 689 C CA . LEU A 1 89 ? -0.021 2.640 5.308 1.00 92.69 89 LEU A CA 1
ATOM 690 C C . LEU A 1 89 ? 0.861 1.611 4.584 1.00 92.69 89 LEU A C 1
ATOM 692 O O . LEU A 1 89 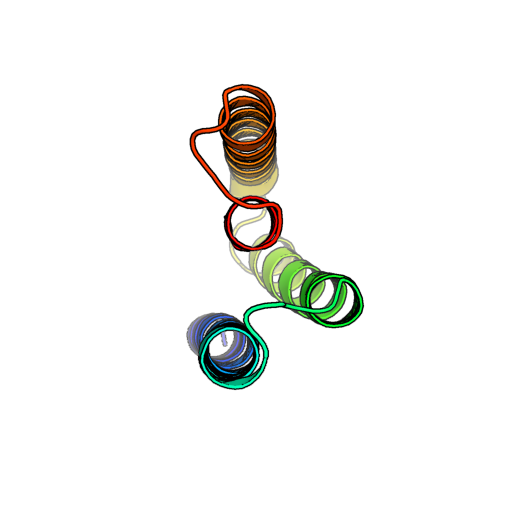? 1.637 2.042 3.703 1.00 92.69 89 LEU A O 1
#

Radius of gyration: 14.53 Å; Cα contacts (8 Å, |Δi|>4): 47; chains: 1; bounding box: 38×16×41 Å